Protein AF-A0A9W7WC72-F1 (afdb_monomer_lite)

Organism: Triplophysa rosa (NCBI:txid992332)

Sequence (153 aa):
QFVNRPAVCVTVMLLLAVADSKRACDYSMIISTYRALILVELQKLNLTGPFDISKETDHCPSEKVHRILRYIYGMTQIFSCLNEGHADSMTKVVCQMAELIRQNCRKPESLGKGHKKTSSKPVNRRKGRQRRKMKMMGMLINCWQKLLSVSAY

Radius of gyration: 19.57 Å; chains: 1; bounding box: 56×30×62 Å

Secondary structure (DSSP, 8-state):
----HHHHHHHHHHHHHHHHHH--B-HHHHHHHIIIIIHHHHHHTTTTS----TT---SS----HHHHHHHHHHHHHHHHHT-SS---HHHHHHHHHHHHHHHHBS-GGGG-TT-----------HHHHHHHHHHHHHHHHHHHHHHHHHT--

pLDDT: mean 75.87, std 16.71, range [39.84, 95.12]

Foldseek 3Di:
DDDPVVVVVVVVVVVCVVVVVVPQFDLVQLLVCCVVPLVVLCVVVVNPDDDPCPDDDLLQPDLDLVLLLLSLLQLLVVLVVLDPPDDDSLNVSSVVSNVSGVVGGPCSVVSHPPDDPPPDDPPPDPPVS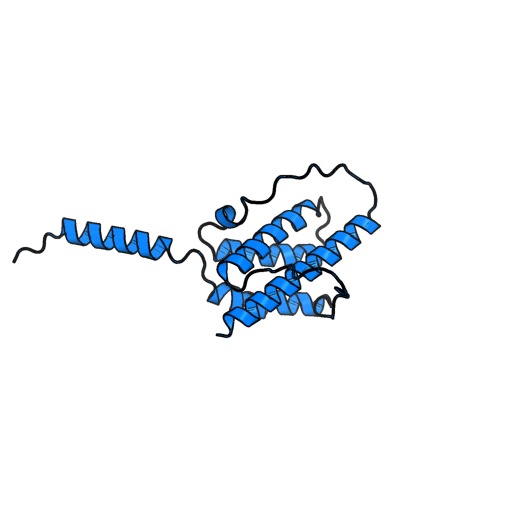VVVNSVSSNSSVSSSVSSNVSVVD

Structure (mmCIF, N/CA/C/O backbone):
data_AF-A0A9W7WC72-F1
#
_entry.id   AF-A0A9W7WC72-F1
#
loop_
_atom_site.group_PDB
_atom_site.id
_atom_site.type_symbol
_atom_site.label_atom_id
_atom_site.label_alt_id
_atom_site.label_comp_id
_atom_site.label_asym_id
_atom_site.label_entity_id
_atom_site.label_seq_id
_atom_site.pdbx_PDB_ins_code
_atom_site.Cartn_x
_atom_site.Cartn_y
_atom_site.Cartn_z
_atom_site.occupancy
_atom_site.B_iso_or_equiv
_atom_site.auth_seq_id
_atom_site.auth_comp_id
_atom_site.auth_asym_id
_atom_site.auth_atom_id
_atom_site.pdbx_PDB_model_num
ATOM 1 N N . GLN A 1 1 ? 38.332 -10.463 -35.931 1.00 44.97 1 GLN A N 1
ATOM 2 C CA . GLN A 1 1 ? 37.952 -9.378 -35.000 1.00 44.97 1 GLN A CA 1
ATOM 3 C C . GLN A 1 1 ? 37.906 -9.958 -33.593 1.00 44.97 1 GLN A C 1
ATOM 5 O O . GLN A 1 1 ? 37.057 -10.795 -33.318 1.00 44.97 1 GLN A O 1
ATOM 10 N N . PHE A 1 2 ? 38.867 -9.605 -32.736 1.00 50.19 2 PHE A N 1
ATOM 11 C CA . PHE A 1 2 ? 38.893 -10.071 -31.348 1.00 50.19 2 PHE A CA 1
ATOM 12 C C . PHE A 1 2 ? 37.902 -9.244 -30.532 1.00 50.19 2 PHE A C 1
ATOM 14 O O . PHE A 1 2 ? 38.143 -8.074 -30.245 1.00 50.19 2 PHE A O 1
ATOM 21 N N . VAL A 1 3 ? 36.765 -9.843 -30.181 1.00 55.66 3 VAL A N 1
ATOM 22 C CA . VAL A 1 3 ? 35.846 -9.241 -29.216 1.00 55.66 3 VAL A CA 1
ATOM 23 C C . VAL A 1 3 ? 36.559 -9.254 -27.869 1.00 55.66 3 VAL A C 1
ATOM 25 O O . VAL A 1 3 ? 36.861 -10.322 -27.332 1.00 55.66 3 VAL A O 1
ATOM 28 N N . ASN A 1 4 ? 36.876 -8.071 -27.346 1.00 68.81 4 ASN A N 1
ATOM 29 C CA . ASN A 1 4 ? 37.566 -7.915 -26.072 1.00 68.81 4 ASN A CA 1
ATOM 30 C C . ASN A 1 4 ? 36.615 -8.354 -24.940 1.00 68.81 4 ASN A C 1
ATOM 32 O O . ASN A 1 4 ? 35.856 -7.552 -24.397 1.00 68.81 4 ASN A O 1
ATOM 36 N N . ARG A 1 5 ? 36.600 -9.664 -24.643 1.00 66.38 5 ARG A N 1
ATOM 37 C CA . ARG A 1 5 ? 35.704 -10.324 -23.672 1.00 66.38 5 ARG A CA 1
ATOM 38 C C . ARG A 1 5 ? 35.602 -9.587 -22.324 1.00 66.38 5 ARG A C 1
ATOM 40 O O . ARG A 1 5 ? 34.479 -9.435 -21.851 1.00 66.38 5 ARG A O 1
ATOM 47 N N . PRO A 1 6 ? 36.698 -9.070 -21.727 1.00 74.62 6 PRO A N 1
ATOM 48 C CA . PRO A 1 6 ? 36.627 -8.279 -20.498 1.00 74.62 6 PRO A CA 1
ATOM 49 C C . PRO A 1 6 ? 35.795 -7.004 -20.653 1.00 74.62 6 PRO A C 1
ATOM 51 O O . PRO A 1 6 ? 34.967 -6.709 -19.796 1.00 74.62 6 PRO A O 1
ATOM 54 N N . ALA A 1 7 ? 35.965 -6.275 -21.761 1.00 78.06 7 ALA A N 1
ATOM 55 C CA . ALA A 1 7 ? 35.226 -5.043 -22.017 1.00 78.06 7 ALA A CA 1
ATOM 56 C C . ALA A 1 7 ? 33.724 -5.323 -22.163 1.00 78.06 7 ALA A C 1
ATOM 58 O O . ALA A 1 7 ? 32.917 -4.634 -21.549 1.00 78.06 7 ALA A O 1
ATOM 59 N N . VAL A 1 8 ? 33.352 -6.392 -22.878 1.00 80.56 8 VAL A N 1
ATOM 60 C CA . VAL A 1 8 ? 31.948 -6.809 -23.020 1.00 80.56 8 VAL A CA 1
ATOM 61 C C . VAL A 1 8 ? 31.340 -7.196 -21.670 1.00 80.56 8 VAL A C 1
ATOM 63 O O . VAL A 1 8 ? 30.246 -6.739 -21.353 1.00 80.56 8 VAL A O 1
ATOM 66 N N . CYS A 1 9 ? 32.048 -7.966 -20.838 1.00 82.69 9 CYS A N 1
ATOM 67 C CA . CYS A 1 9 ? 31.573 -8.321 -19.498 1.00 82.69 9 CYS A CA 1
ATOM 68 C C . CYS A 1 9 ? 31.369 -7.087 -18.612 1.00 82.69 9 CYS A C 1
ATOM 70 O O . CYS A 1 9 ? 30.340 -6.975 -17.952 1.00 82.69 9 CYS A O 1
ATOM 72 N N . VAL A 1 10 ? 32.311 -6.141 -18.622 1.00 83.94 10 VAL A N 1
ATOM 73 C CA . VAL A 1 10 ? 32.203 -4.893 -17.852 1.00 83.94 10 VAL A CA 1
ATOM 74 C C . VAL A 1 10 ? 31.018 -4.059 -18.334 1.00 83.94 10 VAL A C 1
ATOM 76 O O . VAL A 1 10 ? 30.240 -3.582 -17.511 1.00 83.94 10 VAL A O 1
ATOM 79 N N . THR A 1 11 ? 30.818 -3.928 -19.649 1.00 81.44 11 THR A N 1
ATOM 80 C CA . THR A 1 11 ? 29.666 -3.204 -20.205 1.00 81.44 11 THR A CA 1
ATOM 81 C C . THR A 1 11 ? 28.344 -3.888 -19.858 1.00 81.44 11 THR A C 1
ATOM 83 O O . THR A 1 11 ? 27.407 -3.208 -19.454 1.00 81.44 11 THR A O 1
ATOM 86 N N . VAL A 1 12 ? 28.264 -5.220 -19.937 1.00 82.25 12 VAL A N 1
ATOM 87 C CA . VAL A 1 12 ? 27.067 -5.982 -19.541 1.00 82.25 12 VAL A CA 1
ATOM 88 C C . VAL A 1 12 ? 26.786 -5.821 -18.048 1.00 82.25 12 VAL A C 1
ATOM 90 O O . VAL A 1 12 ? 25.651 -5.542 -17.679 1.00 82.25 12 VAL A O 1
ATOM 93 N N . MET A 1 13 ? 27.801 -5.910 -17.185 1.00 77.38 13 MET A N 1
ATOM 94 C CA . MET A 1 13 ? 27.642 -5.707 -15.740 1.00 77.38 13 MET A CA 1
ATOM 95 C C . MET A 1 13 ? 27.205 -4.276 -15.400 1.00 77.38 13 MET A C 1
ATOM 97 O O . MET A 1 13 ? 26.324 -4.091 -14.564 1.00 77.38 13 MET A O 1
ATOM 101 N N . LEU A 1 14 ? 27.749 -3.263 -16.081 1.00 76.38 14 LEU A N 1
ATOM 102 C CA . LEU A 1 14 ? 27.306 -1.870 -15.953 1.00 76.38 14 LEU A CA 1
ATOM 103 C C . LEU A 1 14 ? 25.862 -1.684 -16.428 1.00 76.38 14 LEU A C 1
ATOM 105 O O . LEU A 1 14 ? 25.079 -1.030 -15.747 1.00 76.38 14 LEU A O 1
ATOM 109 N N . LEU A 1 15 ? 25.479 -2.277 -17.560 1.00 71.31 15 LEU A N 1
ATOM 110 C CA . LEU A 1 15 ? 24.110 -2.208 -18.074 1.00 71.31 15 LEU A CA 1
ATOM 111 C C . LEU A 1 15 ? 23.122 -2.922 -17.155 1.00 71.31 15 LEU A C 1
ATOM 113 O O . LEU A 1 15 ? 22.041 -2.390 -16.917 1.00 71.31 15 LEU A O 1
ATOM 117 N N . LEU A 1 16 ? 23.498 -4.074 -16.594 1.00 67.38 16 LEU A N 1
ATOM 118 C CA . LEU A 1 16 ? 22.709 -4.775 -15.587 1.00 67.38 16 LEU A CA 1
ATOM 119 C C . LEU A 1 16 ? 22.584 -3.928 -14.321 1.00 67.38 16 LEU A C 1
ATOM 121 O O . LEU A 1 16 ? 21.469 -3.702 -13.879 1.00 67.38 16 LEU A O 1
ATOM 125 N N . ALA A 1 17 ? 23.669 -3.352 -13.799 1.00 64.19 17 ALA A N 1
ATOM 126 C CA . ALA A 1 17 ? 23.617 -2.457 -12.641 1.00 64.19 17 ALA A CA 1
ATOM 127 C C . ALA A 1 17 ? 22.757 -1.200 -12.899 1.00 64.19 17 ALA A C 1
ATOM 129 O O . ALA A 1 17 ? 22.009 -0.757 -12.027 1.00 64.19 17 ALA A O 1
ATOM 130 N N . VAL A 1 18 ? 22.802 -0.638 -14.111 1.00 59.69 18 VAL A N 1
ATOM 131 C CA . VAL A 1 18 ? 21.978 0.513 -14.510 1.00 59.69 18 VAL A CA 1
ATOM 132 C C . VAL A 1 18 ? 20.511 0.110 -14.711 1.00 59.69 18 VAL A C 1
ATOM 134 O O . VAL A 1 18 ? 19.620 0.831 -14.274 1.00 59.69 18 VAL A O 1
ATOM 137 N N . ALA A 1 19 ? 20.217 -1.043 -15.307 1.00 53.38 19 ALA A N 1
ATOM 138 C CA . ALA A 1 19 ? 18.849 -1.547 -15.460 1.00 53.38 19 ALA A CA 1
ATOM 139 C C . ALA A 1 19 ? 18.222 -1.925 -14.105 1.00 53.38 19 ALA A C 1
ATOM 141 O O . ALA A 1 19 ? 17.070 -1.591 -13.823 1.00 53.38 19 ALA A O 1
ATOM 142 N N . ASP A 1 20 ? 19.018 -2.535 -13.236 1.00 54.31 20 ASP A N 1
ATOM 143 C CA . ASP A 1 20 ? 18.663 -2.971 -11.888 1.00 54.31 20 ASP A CA 1
ATOM 144 C C . ASP A 1 20 ? 18.620 -1.794 -10.884 1.00 54.31 20 ASP A C 1
ATOM 146 O O . ASP A 1 20 ? 18.002 -1.873 -9.821 1.00 54.31 20 ASP A O 1
ATOM 150 N N . SER A 1 21 ? 19.207 -0.642 -11.238 1.00 53.16 21 SER A N 1
ATOM 151 C CA . SER A 1 21 ? 18.986 0.634 -10.536 1.00 53.16 21 SER A CA 1
ATOM 152 C C . SER A 1 21 ? 17.732 1.383 -11.009 1.00 53.16 21 SER A C 1
ATOM 154 O O . SER A 1 21 ? 17.216 2.222 -10.269 1.00 53.16 21 SER A O 1
ATOM 156 N N . LYS A 1 22 ? 17.204 1.075 -12.206 1.00 53.72 22 LYS A N 1
ATOM 157 C CA . LYS A 1 22 ? 15.998 1.720 -12.763 1.00 53.72 22 LYS A CA 1
ATOM 158 C C . LYS A 1 22 ? 14.692 1.128 -12.226 1.00 53.72 22 LYS A C 1
ATOM 160 O O . LYS A 1 22 ? 13.733 1.877 -12.035 1.00 53.72 22 LYS A O 1
ATOM 165 N N . ARG A 1 23 ? 14.621 -0.181 -11.952 1.00 57.84 23 ARG A N 1
ATOM 166 C CA . ARG A 1 23 ? 13.426 -0.804 -11.346 1.00 57.84 23 ARG A CA 1
ATOM 167 C C . ARG A 1 23 ? 13.528 -0.802 -9.821 1.00 57.84 23 ARG A C 1
ATOM 169 O O . ARG A 1 23 ? 13.974 -1.758 -9.205 1.00 57.84 23 ARG A O 1
ATOM 176 N N . ALA A 1 24 ? 13.103 0.302 -9.210 1.00 76.25 24 ALA A N 1
ATOM 177 C CA . ALA A 1 24 ? 13.124 0.459 -7.753 1.00 76.25 24 ALA A CA 1
ATOM 178 C C . ALA A 1 24 ? 12.134 -0.470 -7.014 1.00 76.25 24 ALA A C 1
ATOM 180 O O . ALA A 1 24 ? 12.409 -0.838 -5.870 1.00 76.25 24 ALA A O 1
ATOM 181 N N . CYS A 1 25 ? 11.014 -0.832 -7.654 1.00 85.62 25 CYS A N 1
ATOM 182 C CA . CYS A 1 25 ? 9.959 -1.683 -7.101 1.00 85.62 25 CYS A CA 1
ATOM 183 C C . CYS A 1 25 ? 9.266 -2.528 -8.185 1.00 85.62 25 CYS A C 1
ATOM 185 O O . CYS A 1 25 ? 9.122 -2.061 -9.319 1.00 85.62 25 CYS A O 1
ATOM 187 N N . ASP A 1 26 ? 8.768 -3.710 -7.816 1.00 90.38 26 ASP A N 1
ATOM 188 C CA . ASP A 1 26 ? 7.811 -4.492 -8.605 1.00 90.38 26 ASP A CA 1
ATOM 189 C C . ASP A 1 26 ? 6.380 -3.995 -8.345 1.00 90.38 26 ASP A C 1
ATOM 191 O O . ASP A 1 26 ? 5.679 -4.438 -7.434 1.00 90.38 26 ASP A O 1
ATOM 195 N N . TYR A 1 27 ? 5.946 -3.014 -9.137 1.00 88.62 27 TYR A N 1
ATOM 196 C CA . TYR A 1 27 ? 4.620 -2.411 -8.982 1.00 88.62 27 TYR A CA 1
ATOM 197 C C . TYR A 1 27 ? 3.484 -3.380 -9.313 1.00 88.62 27 TYR A C 1
ATOM 199 O O . TYR A 1 27 ? 2.435 -3.306 -8.678 1.00 88.62 27 TYR A O 1
ATOM 207 N N . SER A 1 28 ? 3.689 -4.286 -10.274 1.00 91.06 28 SER A N 1
ATOM 208 C CA . SER A 1 28 ? 2.665 -5.247 -10.688 1.00 91.06 28 SER A CA 1
ATOM 209 C C . SER A 1 28 ? 2.334 -6.191 -9.539 1.00 91.06 28 SER A C 1
ATOM 211 O O . SER A 1 28 ? 1.164 -6.350 -9.192 1.00 91.06 28 SER A O 1
ATOM 213 N N . MET A 1 29 ? 3.367 -6.743 -8.894 1.00 93.38 29 MET A N 1
ATOM 214 C CA . MET A 1 29 ? 3.209 -7.622 -7.736 1.00 93.38 29 MET A CA 1
ATOM 215 C C . MET A 1 29 ? 2.572 -6.897 -6.545 1.00 93.38 29 MET A C 1
ATOM 217 O O . MET A 1 29 ? 1.707 -7.446 -5.861 1.00 93.38 29 MET A O 1
ATOM 221 N N . ILE A 1 30 ? 2.941 -5.634 -6.317 1.00 93.75 30 ILE A N 1
ATOM 222 C CA . ILE A 1 30 ? 2.321 -4.804 -5.277 1.00 93.75 30 ILE A CA 1
ATOM 223 C C . ILE A 1 30 ? 0.826 -4.606 -5.548 1.00 93.75 30 ILE A C 1
ATOM 225 O O . ILE A 1 30 ? 0.003 -4.805 -4.656 1.00 93.75 30 ILE A O 1
ATOM 229 N N . ILE A 1 31 ? 0.451 -4.219 -6.767 1.00 93.38 31 ILE A N 1
ATOM 230 C CA . ILE A 1 31 ? -0.945 -3.935 -7.119 1.00 93.38 31 ILE A CA 1
ATOM 231 C C . ILE A 1 31 ? -1.796 -5.206 -7.055 1.00 93.38 31 ILE A C 1
ATOM 233 O O . ILE A 1 31 ? -2.887 -5.181 -6.480 1.00 93.38 31 ILE A O 1
ATOM 237 N N . SER A 1 32 ? -1.306 -6.317 -7.612 1.00 93.88 32 SER A N 1
ATOM 238 C CA . SER A 1 32 ? -2.031 -7.590 -7.610 1.00 93.88 32 SER A CA 1
ATOM 239 C C . SER A 1 32 ? -2.238 -8.113 -6.187 1.00 93.88 32 SER A C 1
ATOM 241 O O . SER A 1 32 ? -3.363 -8.450 -5.815 1.00 93.88 32 SER A O 1
ATOM 243 N N . THR A 1 33 ? -1.195 -8.082 -5.354 1.00 95.00 33 THR A N 1
ATOM 244 C CA . THR A 1 33 ? -1.270 -8.537 -3.959 1.00 95.00 33 THR A CA 1
ATOM 245 C C . THR A 1 33 ? -2.166 -7.633 -3.115 1.00 95.00 33 THR A C 1
ATOM 247 O O . THR A 1 33 ? -2.954 -8.124 -2.305 1.00 95.00 33 THR A O 1
ATOM 250 N N . TYR A 1 34 ? -2.110 -6.313 -3.328 1.00 94.44 34 TYR A N 1
ATOM 251 C CA . TYR A 1 34 ? -3.012 -5.379 -2.656 1.00 94.44 34 TYR A CA 1
ATOM 252 C C . TYR A 1 34 ? -4.480 -5.702 -2.962 1.00 94.44 34 TYR A C 1
ATOM 254 O O . TYR A 1 34 ? -5.284 -5.806 -2.035 1.00 94.44 34 TYR A O 1
ATOM 262 N N . ARG A 1 35 ? -4.827 -5.907 -4.241 1.00 92.88 35 ARG A N 1
ATOM 263 C CA . ARG A 1 35 ? -6.195 -6.256 -4.660 1.00 92.88 35 ARG A CA 1
ATOM 264 C C . ARG A 1 35 ? -6.653 -7.592 -4.074 1.00 92.88 35 ARG A C 1
ATOM 266 O O . ARG A 1 35 ? -7.781 -7.682 -3.604 1.00 92.88 35 ARG A O 1
ATOM 273 N N . ALA A 1 36 ? -5.789 -8.605 -4.098 1.00 92.50 36 ALA A N 1
ATOM 274 C CA . ALA A 1 36 ? -6.142 -9.960 -3.683 1.00 92.50 36 ALA A CA 1
ATOM 275 C C . ALA A 1 36 ? -6.285 -10.121 -2.160 1.00 92.50 36 ALA A C 1
ATOM 277 O O . ALA A 1 36 ? -7.130 -10.890 -1.709 1.00 92.50 36 ALA A O 1
ATOM 278 N N . LEU A 1 37 ? -5.467 -9.418 -1.367 1.00 91.88 37 LEU A N 1
ATOM 279 C CA . LEU A 1 37 ? -5.381 -9.644 0.081 1.00 91.88 37 LEU A CA 1
ATOM 280 C C . LEU A 1 37 ? -5.818 -8.425 0.894 1.00 91.88 37 LEU A C 1
ATOM 282 O O . LEU A 1 37 ? -6.767 -8.495 1.672 1.00 91.88 37 LEU A O 1
ATOM 286 N N . ILE A 1 38 ? -5.142 -7.293 0.708 1.00 91.19 38 ILE A N 1
ATOM 287 C CA . ILE A 1 38 ? -5.303 -6.124 1.583 1.00 91.19 38 ILE A CA 1
ATOM 288 C C . ILE A 1 38 ? -6.668 -5.467 1.372 1.00 91.19 38 ILE A C 1
ATOM 290 O O . ILE A 1 38 ? -7.329 -5.102 2.341 1.00 91.19 38 ILE A O 1
ATOM 294 N N . LEU A 1 39 ? -7.126 -5.346 0.124 1.00 89.69 39 LEU A N 1
ATOM 295 C CA . LEU A 1 39 ? -8.436 -4.771 -0.178 1.00 89.69 39 LEU A CA 1
ATOM 296 C C . LEU A 1 39 ? -9.575 -5.599 0.434 1.00 89.69 39 LEU A C 1
ATOM 298 O O . LEU A 1 39 ? -10.519 -5.034 0.982 1.00 89.69 39 LEU A O 1
ATOM 302 N N . VAL A 1 40 ? -9.451 -6.927 0.415 1.00 90.25 40 VAL A N 1
ATOM 303 C CA . VAL A 1 40 ? -10.415 -7.838 1.047 1.00 90.25 40 VAL A CA 1
ATOM 304 C C . VAL A 1 40 ? -10.417 -7.662 2.569 1.00 90.25 40 VAL A C 1
ATOM 306 O O . VAL A 1 40 ? -11.480 -7.639 3.189 1.00 90.25 40 VAL A O 1
ATOM 309 N N . GLU A 1 41 ? -9.250 -7.496 3.197 1.00 91.12 41 GLU A N 1
ATOM 310 C CA . GLU A 1 41 ? -9.174 -7.201 4.634 1.00 91.12 41 GLU A CA 1
ATOM 311 C C . GLU A 1 41 ? -9.793 -5.842 4.989 1.00 91.12 41 GLU A C 1
ATOM 313 O O . GLU A 1 41 ? -10.522 -5.737 5.975 1.00 91.12 41 GLU A O 1
ATOM 318 N N . LEU A 1 42 ? -9.582 -4.815 4.161 1.00 89.69 42 LEU A N 1
ATOM 319 C CA . LEU A 1 42 ? -10.220 -3.507 4.332 1.00 89.69 42 LEU A CA 1
ATOM 320 C C . LEU A 1 42 ? -11.749 -3.601 4.271 1.00 89.69 42 LEU A C 1
ATOM 322 O O . LEU A 1 42 ? -12.431 -2.991 5.097 1.00 89.69 42 LEU A O 1
ATOM 326 N N . GLN A 1 43 ? -12.283 -4.385 3.330 1.00 88.25 43 GLN A N 1
ATOM 327 C CA . GLN A 1 43 ? -13.722 -4.625 3.202 1.00 88.25 43 GLN A CA 1
ATOM 328 C C . GLN A 1 43 ? -14.284 -5.334 4.436 1.00 88.25 43 GLN A C 1
ATOM 330 O O . GLN A 1 43 ? -15.292 -4.896 4.981 1.00 88.25 43 GLN A O 1
ATOM 335 N N . LYS A 1 44 ? -13.599 -6.371 4.940 1.00 89.25 44 LYS A N 1
ATOM 336 C CA . LYS A 1 44 ? -13.997 -7.089 6.167 1.00 89.25 44 LYS A CA 1
ATOM 337 C C . LYS A 1 44 ? -14.073 -6.181 7.394 1.00 89.25 44 LYS A C 1
ATOM 339 O O . LYS A 1 44 ? -14.867 -6.431 8.294 1.00 89.25 44 LYS A O 1
ATOM 344 N N . LEU A 1 45 ? -13.250 -5.135 7.440 1.00 86.50 45 LEU A N 1
ATOM 345 C CA . LEU A 1 45 ? -13.251 -4.148 8.520 1.00 86.50 45 LEU A CA 1
ATOM 346 C C . LEU A 1 45 ? -14.244 -2.996 8.293 1.00 86.50 45 LEU A C 1
ATOM 348 O O . LEU A 1 45 ? -14.260 -2.058 9.087 1.00 86.50 45 LEU A O 1
ATOM 352 N N . ASN A 1 46 ? -15.057 -3.046 7.230 1.00 85.06 46 ASN A N 1
ATOM 353 C CA . ASN A 1 46 ? -15.938 -1.960 6.787 1.00 85.06 46 ASN A CA 1
ATOM 354 C C . ASN A 1 46 ? -15.192 -0.630 6.574 1.00 85.06 46 ASN A C 1
ATOM 356 O O . ASN A 1 46 ? -15.756 0.452 6.720 1.00 85.06 46 ASN A O 1
ATOM 360 N N . LEU A 1 47 ? -13.907 -0.709 6.216 1.00 78.81 47 LEU A N 1
ATOM 361 C CA . LEU A 1 47 ? -13.051 0.452 5.978 1.00 78.81 47 LEU A CA 1
ATOM 362 C C . LEU A 1 47 ? -13.083 0.905 4.517 1.00 78.81 47 LEU A C 1
ATOM 364 O O . LEU A 1 47 ? -12.443 1.885 4.184 1.00 78.81 47 LEU A O 1
ATOM 368 N N . THR A 1 48 ? -13.815 0.235 3.630 1.00 67.88 48 THR A N 1
ATOM 369 C CA . THR A 1 48 ? -13.978 0.661 2.228 1.00 67.88 48 THR A CA 1
ATOM 370 C C . THR A 1 48 ? -15.201 1.547 1.988 1.00 67.88 48 THR A C 1
ATOM 372 O O . THR A 1 48 ? -15.476 1.892 0.842 1.00 67.88 48 THR A O 1
ATOM 375 N N . GLY A 1 49 ? -15.952 1.895 3.039 1.00 61.66 49 GLY A N 1
ATOM 376 C CA . GLY A 1 49 ? -17.066 2.840 2.944 1.00 61.66 49 GLY A CA 1
ATOM 377 C C . GLY A 1 49 ? -16.594 4.273 2.660 1.00 61.66 49 GLY A C 1
ATOM 378 O O . GLY A 1 49 ? -15.406 4.571 2.816 1.00 61.66 49 GLY A O 1
ATOM 379 N N . PRO A 1 50 ? -17.502 5.180 2.258 1.00 54.47 50 PRO A N 1
ATOM 380 C CA . PRO A 1 50 ? -17.168 6.586 2.086 1.00 54.47 50 PRO A CA 1
ATOM 381 C C . PRO A 1 50 ? -16.710 7.148 3.433 1.00 54.47 50 PRO A C 1
ATOM 383 O O . PRO A 1 50 ? -17.505 7.346 4.352 1.00 54.47 50 PRO A O 1
ATOM 386 N N . PHE A 1 51 ? -15.408 7.387 3.570 1.00 55.94 51 PHE A N 1
ATOM 387 C CA . PHE A 1 51 ? -14.932 8.237 4.644 1.00 55.94 51 PHE A CA 1
ATOM 388 C C . PHE A 1 51 ? -15.450 9.637 4.352 1.00 55.94 51 PHE A C 1
ATOM 390 O O . PHE A 1 51 ? -15.290 10.143 3.240 1.00 55.94 51 PHE A O 1
ATOM 397 N N . ASP A 1 52 ? -16.061 10.258 5.353 1.00 46.91 52 ASP A N 1
ATOM 398 C CA . ASP A 1 52 ? -16.507 11.643 5.288 1.00 46.91 52 ASP A CA 1
ATOM 399 C C . ASP A 1 52 ? -15.262 12.558 5.290 1.00 46.91 52 ASP A C 1
ATOM 401 O O . ASP A 1 52 ? -14.861 13.132 6.301 1.00 46.91 52 ASP A O 1
ATOM 405 N N . ILE A 1 53 ? -14.561 12.594 4.150 1.00 52.72 53 ILE A N 1
ATOM 406 C CA . ILE A 1 53 ? -13.379 13.428 3.854 1.00 52.72 53 ILE A CA 1
ATOM 407 C C . ILE A 1 53 ? -13.859 14.737 3.200 1.00 52.72 53 ILE A C 1
ATOM 409 O O . ILE A 1 53 ? -13.135 15.432 2.489 1.00 52.72 53 ILE A O 1
ATOM 413 N N . SER A 1 54 ? -15.124 15.089 3.445 1.00 41.44 54 SER A N 1
ATOM 414 C CA . SER A 1 54 ? -15.731 16.346 3.044 1.00 41.44 54 SER A CA 1
ATOM 415 C C . SER A 1 54 ? -14.893 17.497 3.607 1.00 41.44 54 SER A C 1
ATOM 417 O O . SER A 1 54 ? -14.914 17.772 4.807 1.00 41.44 54 SER A O 1
ATOM 419 N N . LYS A 1 55 ? -14.152 18.161 2.708 1.00 48.53 55 LYS A N 1
ATOM 420 C CA . LYS A 1 55 ? -13.319 19.368 2.898 1.00 48.53 55 LYS A CA 1
ATOM 421 C C . LYS A 1 55 ? -11.841 19.196 3.258 1.00 48.53 55 LYS A C 1
ATOM 423 O O . LYS A 1 55 ? -11.248 20.157 3.745 1.00 48.53 55 LYS A O 1
ATOM 428 N N . GLU A 1 56 ? -11.203 18.061 2.984 1.00 48.00 56 GLU A N 1
ATOM 429 C CA . GLU A 1 56 ? -9.749 17.971 3.173 1.00 48.00 56 GLU A CA 1
ATOM 430 C C . GLU A 1 56 ? -9.012 17.637 1.872 1.00 48.00 56 GLU A C 1
ATOM 432 O O . GLU A 1 56 ? -9.197 16.564 1.312 1.00 48.00 56 GLU A O 1
ATOM 437 N N . THR A 1 57 ? -8.220 18.620 1.419 1.00 54.03 57 THR A N 1
ATOM 438 C CA . THR A 1 57 ? -7.209 18.683 0.344 1.00 54.03 57 THR A CA 1
ATOM 439 C C . THR A 1 57 ? -6.812 17.340 -0.276 1.00 54.03 57 THR A C 1
ATOM 441 O O . THR A 1 57 ? -6.654 16.368 0.438 1.00 54.03 57 THR A O 1
ATOM 444 N N . ASP A 1 58 ? -6.566 17.249 -1.583 1.00 59.81 58 ASP A N 1
ATOM 445 C CA . ASP A 1 58 ? -6.128 15.995 -2.221 1.00 59.81 58 ASP A CA 1
ATOM 446 C C . ASP A 1 58 ? -4.804 15.469 -1.601 1.00 59.81 58 ASP A C 1
ATOM 448 O O . ASP A 1 58 ? -3.710 15.956 -1.893 1.00 59.81 58 ASP A O 1
ATOM 452 N N . HIS A 1 59 ? -4.900 14.515 -0.664 1.00 66.88 59 HIS A N 1
ATOM 453 C CA . HIS A 1 59 ? -3.773 14.074 0.175 1.00 66.88 59 HIS A CA 1
ATOM 454 C C . HIS A 1 59 ? -2.805 13.151 -0.575 1.00 66.88 59 HIS A C 1
ATOM 456 O O . HIS A 1 59 ? -1.728 12.851 -0.066 1.00 66.88 59 HIS A O 1
ATOM 462 N N . CYS A 1 60 ? -3.146 12.727 -1.797 1.00 76.69 60 CYS A N 1
ATOM 463 C CA . CYS A 1 60 ? -2.272 11.951 -2.670 1.00 76.69 60 CYS A CA 1
ATOM 464 C C . CYS A 1 60 ? -1.906 12.765 -3.927 1.00 76.69 60 CYS A C 1
ATOM 466 O O . CYS A 1 60 ? -2.392 12.481 -5.021 1.00 76.69 60 CYS A O 1
ATOM 468 N N . PRO A 1 61 ? -1.051 13.796 -3.824 1.00 67.56 61 PRO A N 1
ATOM 469 C CA . PRO A 1 61 ? -0.955 14.852 -4.838 1.00 67.56 61 PRO A CA 1
ATOM 470 C C . PRO A 1 61 ? -0.224 14.443 -6.129 1.00 67.56 61 PRO A C 1
ATOM 472 O O . PRO A 1 61 ? 0.133 15.300 -6.932 1.00 67.56 61 PRO A O 1
ATOM 475 N N . SER A 1 62 ? 0.082 13.159 -6.339 1.00 75.69 62 SER A N 1
ATOM 476 C CA . SER A 1 62 ? 0.863 12.724 -7.496 1.00 75.69 62 SER A CA 1
ATOM 477 C C . SER A 1 62 ? 0.111 11.742 -8.376 1.00 75.69 62 SER A C 1
ATOM 479 O O . SER A 1 62 ? -0.461 10.789 -7.874 1.00 75.69 62 SER A O 1
ATOM 481 N N . GLU A 1 63 ? 0.244 11.921 -9.689 1.00 80.38 63 GLU A N 1
ATOM 482 C CA . GLU A 1 63 ? -0.193 10.951 -10.706 1.00 80.38 63 GLU A CA 1
ATOM 483 C C . GLU A 1 63 ? 0.861 9.867 -10.995 1.00 80.38 63 GLU A C 1
ATOM 485 O O . GLU A 1 63 ? 0.639 8.941 -11.767 1.00 80.38 63 GLU A O 1
ATOM 490 N N . LYS A 1 64 ? 2.057 9.965 -10.398 1.00 84.88 64 LYS A N 1
ATOM 491 C CA . LYS A 1 64 ? 3.151 9.022 -10.659 1.00 84.88 64 LYS A CA 1
ATOM 492 C C . LYS A 1 64 ? 3.115 7.885 -9.642 1.00 84.88 64 LYS A C 1
ATOM 494 O O . LYS A 1 64 ? 3.389 8.124 -8.466 1.00 84.88 64 LYS A O 1
ATOM 499 N N . VAL A 1 65 ? 2.921 6.652 -10.117 1.00 87.94 65 VAL A N 1
ATOM 500 C CA . VAL A 1 65 ? 2.909 5.396 -9.329 1.00 87.94 65 VAL A CA 1
ATOM 501 C C . VAL A 1 65 ? 3.986 5.377 -8.236 1.00 87.94 65 VAL A C 1
ATOM 503 O O . VAL A 1 65 ? 3.685 5.210 -7.057 1.00 87.94 65 VAL A O 1
ATOM 506 N N . HIS A 1 66 ? 5.248 5.639 -8.590 1.00 85.00 66 HIS A N 1
ATOM 507 C CA . HIS A 1 66 ? 6.358 5.606 -7.632 1.00 85.00 66 HIS A CA 1
ATOM 508 C C . HIS A 1 66 ? 6.270 6.678 -6.528 1.00 85.00 66 HIS A C 1
ATOM 510 O O . HIS A 1 66 ? 6.745 6.453 -5.416 1.00 85.00 66 HIS A O 1
ATOM 516 N N . ARG A 1 67 ? 5.694 7.856 -6.812 1.00 84.81 67 ARG A N 1
ATOM 517 C CA . ARG A 1 67 ? 5.507 8.931 -5.820 1.00 84.81 67 ARG A CA 1
ATOM 518 C C . ARG A 1 67 ? 4.329 8.630 -4.901 1.00 84.81 67 ARG A C 1
ATOM 520 O O . ARG A 1 67 ? 4.432 8.890 -3.707 1.00 84.81 67 ARG A O 1
ATOM 527 N N . ILE A 1 68 ? 3.258 8.050 -5.440 1.00 88.75 68 ILE A N 1
ATOM 528 C CA . ILE A 1 68 ? 2.119 7.580 -4.646 1.00 88.75 68 ILE A CA 1
ATOM 529 C C . ILE A 1 68 ? 2.579 6.485 -3.682 1.00 88.75 68 ILE A C 1
ATOM 531 O O . ILE A 1 68 ? 2.384 6.602 -2.476 1.00 88.75 68 ILE A O 1
ATOM 535 N N . LEU A 1 69 ? 3.280 5.467 -4.191 1.00 89.69 69 LEU A N 1
ATOM 536 C CA . LEU A 1 69 ? 3.783 4.359 -3.379 1.00 89.69 69 LEU A CA 1
ATOM 537 C C . LEU A 1 69 ? 4.743 4.838 -2.281 1.00 89.69 69 LEU A C 1
ATOM 539 O O . LEU A 1 69 ? 4.680 4.382 -1.140 1.00 89.69 69 LEU A O 1
ATOM 543 N N . ARG A 1 70 ? 5.595 5.818 -2.611 1.00 86.00 70 ARG A N 1
ATOM 544 C CA . ARG A 1 70 ? 6.460 6.504 -1.646 1.00 86.00 70 ARG A CA 1
ATOM 545 C C . ARG A 1 70 ? 5.663 7.128 -0.506 1.00 86.00 70 ARG A C 1
ATOM 547 O O . ARG A 1 70 ? 6.018 6.958 0.657 1.00 86.00 70 ARG A O 1
ATOM 554 N N . TYR A 1 71 ? 4.616 7.867 -0.854 1.00 87.62 71 TYR A N 1
ATOM 555 C CA . TYR A 1 71 ? 3.771 8.559 0.108 1.00 87.62 71 TYR A CA 1
ATOM 556 C C . TYR A 1 71 ? 3.014 7.573 1.007 1.00 87.62 71 TYR A C 1
ATOM 558 O O . TYR A 1 71 ? 3.028 7.733 2.226 1.00 87.62 71 TYR A O 1
ATOM 566 N N . ILE A 1 72 ? 2.455 6.505 0.425 1.00 91.75 72 ILE A N 1
ATOM 567 C CA . ILE A 1 72 ? 1.820 5.407 1.166 1.00 91.75 72 ILE A CA 1
ATOM 568 C C . ILE A 1 72 ? 2.800 4.829 2.188 1.00 91.75 72 ILE A C 1
ATOM 570 O O . ILE A 1 72 ? 2.483 4.794 3.374 1.00 91.75 72 ILE A O 1
ATOM 574 N N . TYR A 1 73 ? 4.009 4.451 1.763 1.00 90.31 73 TYR A N 1
ATOM 575 C CA . TYR A 1 73 ? 5.015 3.894 2.6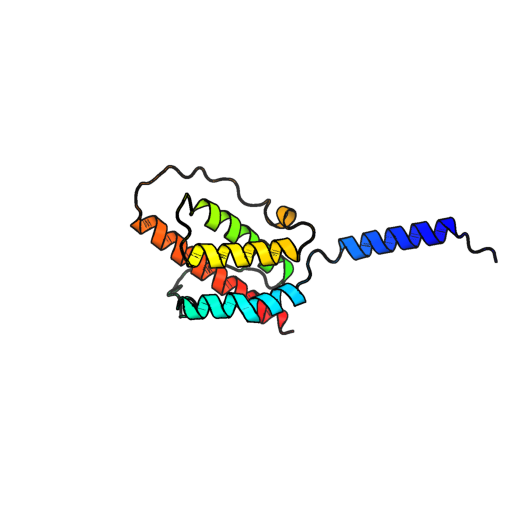70 1.00 90.31 73 TYR A CA 1
ATOM 576 C C . TYR A 1 73 ? 5.410 4.872 3.785 1.00 90.31 73 TYR A C 1
ATOM 578 O O . TYR A 1 73 ? 5.555 4.478 4.937 1.00 90.31 73 TYR A O 1
ATOM 586 N N . GLY A 1 74 ? 5.546 6.166 3.484 1.00 87.38 74 GLY A N 1
ATOM 587 C CA . GLY A 1 74 ? 5.787 7.187 4.508 1.00 87.38 74 GLY A CA 1
ATOM 588 C C . GLY A 1 74 ? 4.656 7.262 5.541 1.00 87.38 74 GLY A C 1
ATOM 589 O O . GLY A 1 74 ? 4.917 7.305 6.745 1.00 87.38 74 GLY A O 1
ATOM 590 N N . MET A 1 75 ? 3.401 7.212 5.089 1.00 88.50 75 MET A N 1
ATOM 591 C CA . MET A 1 75 ? 2.237 7.214 5.976 1.00 88.50 75 MET A CA 1
ATOM 592 C C . MET A 1 75 ? 2.148 5.960 6.847 1.00 88.50 75 MET A C 1
ATOM 594 O O . MET A 1 75 ? 1.797 6.085 8.019 1.00 88.50 75 MET A O 1
ATOM 598 N N . THR A 1 76 ? 2.499 4.772 6.337 1.00 90.38 76 THR A N 1
ATOM 599 C CA . THR A 1 76 ? 2.491 3.549 7.160 1.00 90.38 76 THR A CA 1
ATOM 600 C C . THR A 1 76 ? 3.483 3.651 8.323 1.00 90.38 76 THR A C 1
ATOM 602 O O . THR A 1 76 ? 3.182 3.190 9.424 1.00 90.38 76 THR A O 1
ATOM 605 N N . GLN A 1 77 ? 4.632 4.314 8.125 1.00 87.56 77 GLN A N 1
ATOM 606 C CA . GLN A 1 77 ? 5.591 4.566 9.209 1.00 87.56 77 GLN A CA 1
ATOM 607 C C . GLN A 1 77 ? 5.017 5.513 10.271 1.00 87.56 77 GLN A C 1
ATOM 609 O O . GLN A 1 77 ? 5.099 5.224 11.465 1.00 87.56 77 GLN A O 1
ATOM 614 N N . ILE A 1 78 ? 4.377 6.614 9.856 1.00 85.56 78 ILE A N 1
ATOM 615 C CA . ILE A 1 78 ? 3.739 7.552 10.796 1.00 85.56 78 ILE A CA 1
ATOM 616 C C . ILE A 1 78 ? 2.611 6.860 11.569 1.00 85.56 78 ILE A C 1
ATOM 618 O O . ILE A 1 78 ? 2.489 7.038 12.782 1.00 85.56 78 ILE A O 1
ATOM 622 N N . PHE A 1 79 ? 1.805 6.045 10.888 1.00 87.75 79 PHE A N 1
ATOM 623 C CA . PHE A 1 79 ? 0.728 5.285 11.513 1.00 87.75 79 PHE A CA 1
ATOM 624 C C . PHE A 1 79 ? 1.262 4.328 12.587 1.00 87.75 79 PHE A C 1
ATOM 626 O O . PHE A 1 79 ? 0.678 4.235 13.666 1.00 87.75 79 PHE A O 1
ATOM 633 N N . SER A 1 80 ? 2.394 3.666 12.326 1.00 82.31 80 SER A N 1
ATOM 634 C CA . SER A 1 80 ? 3.068 2.804 13.304 1.00 82.31 80 SER A CA 1
ATOM 635 C C . SER A 1 80 ? 3.512 3.584 14.549 1.00 82.31 80 SER A C 1
ATOM 637 O O . SER A 1 80 ? 3.261 3.147 15.671 1.00 82.31 80 SER A O 1
ATOM 639 N N . CYS A 1 81 ? 4.050 4.801 14.387 1.00 77.75 81 CYS A N 1
ATOM 640 C CA . CYS A 1 81 ? 4.377 5.680 15.520 1.00 77.75 81 CYS A CA 1
ATOM 641 C C . CYS A 1 81 ? 3.141 6.087 16.337 1.00 77.75 81 CYS A C 1
ATOM 643 O O . CYS A 1 81 ? 3.222 6.240 17.552 1.00 77.75 81 CYS A O 1
ATOM 645 N N . LEU A 1 82 ? 1.972 6.225 15.702 1.00 76.75 82 LEU A N 1
ATOM 646 C CA . LEU A 1 82 ? 0.710 6.452 16.414 1.00 76.75 82 LEU A CA 1
ATOM 647 C C . LEU A 1 82 ? 0.240 5.215 17.190 1.00 76.75 82 LEU A C 1
ATOM 649 O O . LEU A 1 82 ? -0.767 5.300 17.899 1.00 76.75 82 LEU A O 1
ATOM 653 N N . ASN A 1 83 ? 0.927 4.078 17.077 1.00 71.56 83 ASN A N 1
ATOM 654 C CA . ASN A 1 83 ? 0.508 2.785 17.587 1.00 71.56 83 ASN A CA 1
ATOM 655 C C . ASN A 1 83 ? 1.476 2.177 18.622 1.00 71.56 83 ASN A C 1
ATOM 657 O O . ASN A 1 83 ? 1.881 1.027 18.528 1.00 71.56 83 ASN A O 1
ATOM 661 N N . GLU A 1 84 ? 1.795 2.946 19.665 1.00 64.56 84 GLU A N 1
ATOM 662 C CA . GLU A 1 84 ? 2.473 2.502 20.894 1.00 64.56 84 GLU A CA 1
ATOM 663 C C . GLU A 1 84 ? 1.664 1.426 21.667 1.00 64.56 84 GLU A C 1
ATOM 665 O O . GLU A 1 84 ? 0.949 1.748 22.615 1.00 64.56 84 GLU A O 1
ATOM 670 N N . GLY A 1 85 ? 1.721 0.156 21.245 1.00 58.91 85 GLY A N 1
ATOM 671 C CA . GLY A 1 85 ? 1.425 -1.004 22.109 1.00 58.91 85 GLY A CA 1
ATOM 672 C C . GLY A 1 85 ? 0.063 -1.706 21.978 1.00 58.91 85 GLY A C 1
ATOM 673 O O . GLY A 1 85 ? -0.191 -2.656 22.715 1.00 58.91 85 GLY A O 1
ATOM 674 N N . HIS A 1 86 ? -0.816 -1.309 21.051 1.00 63.31 86 HIS A N 1
ATOM 675 C CA . HIS A 1 86 ? -2.073 -2.033 20.789 1.00 63.31 86 HIS A CA 1
ATOM 676 C C . HIS A 1 86 ? -2.217 -2.389 19.310 1.00 63.31 86 HIS A C 1
ATOM 678 O O . HIS A 1 86 ? -2.583 -1.549 18.489 1.00 63.31 86 HIS A O 1
ATOM 684 N N . ALA A 1 87 ? -1.936 -3.647 18.969 1.00 71.44 87 ALA A N 1
ATOM 685 C CA . ALA A 1 87 ? -2.185 -4.194 17.641 1.00 71.44 87 ALA A CA 1
ATOM 686 C C . ALA A 1 87 ? -3.696 -4.387 17.432 1.00 71.44 87 ALA A C 1
ATOM 688 O O . ALA A 1 87 ? -4.246 -5.449 17.708 1.00 71.44 87 ALA A O 1
ATOM 689 N N . ASP A 1 88 ? -4.376 -3.336 16.976 1.00 85.12 88 ASP A N 1
ATOM 690 C CA . ASP A 1 88 ? -5.742 -3.450 16.469 1.00 85.12 88 ASP A CA 1
ATOM 691 C C . ASP A 1 88 ? -5.752 -3.927 15.007 1.00 85.12 88 ASP A C 1
ATOM 693 O O . ASP A 1 88 ? -4.732 -3.935 14.307 1.00 85.12 88 ASP A O 1
ATOM 697 N N . SER A 1 89 ? -6.929 -4.334 14.540 1.00 88.19 89 SER A N 1
ATOM 698 C CA . SER A 1 89 ? -7.145 -4.824 13.178 1.00 88.19 89 SER A CA 1
ATOM 699 C C . SER A 1 89 ? -6.690 -3.824 12.111 1.00 88.19 89 SER A C 1
ATOM 701 O O . SER A 1 89 ? -6.063 -4.216 11.133 1.00 88.19 89 SER A O 1
ATOM 703 N N . MET A 1 90 ? -6.908 -2.525 12.327 1.00 88.44 90 MET A N 1
ATOM 704 C CA . MET A 1 90 ? -6.452 -1.469 11.418 1.00 88.44 90 MET A CA 1
ATOM 705 C C . MET A 1 90 ? -4.925 -1.420 11.315 1.00 88.44 90 MET A C 1
ATOM 707 O O . MET A 1 90 ? -4.378 -1.337 10.220 1.00 88.44 90 MET A O 1
ATOM 711 N N . THR A 1 91 ? -4.228 -1.526 12.447 1.00 89.25 91 THR A N 1
ATOM 712 C CA . THR A 1 91 ? -2.761 -1.565 12.481 1.00 89.25 91 THR A CA 1
ATOM 713 C C . THR A 1 91 ? -2.230 -2.768 11.728 1.00 89.25 91 THR A C 1
ATOM 715 O O . THR A 1 91 ? -1.283 -2.621 10.964 1.00 89.25 91 THR A O 1
ATOM 718 N N . LYS A 1 92 ? -2.854 -3.938 11.891 1.00 90.81 92 LYS A N 1
ATOM 719 C CA . LYS A 1 92 ? -2.457 -5.141 11.155 1.00 90.81 92 LYS A CA 1
ATOM 720 C C . LYS A 1 92 ? -2.487 -4.905 9.641 1.00 90.81 92 LYS A C 1
ATOM 722 O O . LYS A 1 92 ? -1.494 -5.185 8.974 1.00 90.81 92 LYS A O 1
ATOM 727 N N . VAL A 1 93 ? -3.567 -4.315 9.128 1.00 92.94 93 VAL A N 1
ATOM 728 C CA . VAL A 1 93 ? -3.699 -4.015 7.695 1.00 92.94 93 VAL A CA 1
ATOM 729 C C . VAL A 1 93 ? -2.652 -2.997 7.235 1.00 92.94 93 VAL A C 1
ATOM 731 O O . VAL A 1 93 ? -2.012 -3.176 6.200 1.00 92.94 93 VAL A O 1
ATOM 734 N N . VAL A 1 94 ? -2.407 -1.946 8.019 1.00 93.06 94 VAL A N 1
ATOM 735 C CA . VAL A 1 94 ? -1.372 -0.948 7.700 1.00 93.06 94 VAL A CA 1
ATOM 736 C C . VAL A 1 94 ? 0.034 -1.564 7.702 1.00 93.06 94 VAL A C 1
ATOM 738 O O . VAL A 1 94 ? 0.851 -1.238 6.840 1.00 93.06 94 VAL A O 1
ATOM 741 N N . CYS A 1 95 ? 0.319 -2.495 8.615 1.00 91.31 95 CYS A N 1
ATOM 742 C CA . CYS A 1 95 ? 1.568 -3.256 8.618 1.00 91.31 95 CYS A CA 1
ATOM 743 C C . CYS A 1 95 ? 1.703 -4.136 7.369 1.00 91.31 95 CYS A C 1
ATOM 745 O O . CYS A 1 95 ? 2.778 -4.174 6.780 1.00 91.31 95 CYS A O 1
ATOM 747 N N . GLN A 1 96 ? 0.628 -4.793 6.919 1.00 94.19 96 GLN A N 1
ATOM 748 C CA . GLN A 1 96 ? 0.644 -5.559 5.666 1.00 94.19 96 GLN A CA 1
ATOM 749 C C . GLN A 1 96 ? 0.915 -4.667 4.451 1.00 94.19 96 GLN A C 1
ATOM 751 O O . GLN A 1 96 ? 1.684 -5.056 3.578 1.00 94.19 96 GLN A O 1
ATOM 756 N N . MET A 1 97 ? 0.347 -3.456 4.404 1.00 95.00 97 MET A N 1
ATOM 757 C CA . MET A 1 97 ? 0.663 -2.476 3.356 1.00 95.00 97 MET A CA 1
ATOM 758 C C . MET A 1 97 ? 2.154 -2.119 3.359 1.00 95.00 97 MET A C 1
ATOM 760 O O . MET A 1 97 ? 2.787 -2.109 2.305 1.00 95.00 97 MET A O 1
ATOM 764 N N . ALA A 1 98 ? 2.721 -1.835 4.536 1.00 93.25 98 ALA A N 1
ATOM 765 C CA . ALA A 1 98 ? 4.138 -1.505 4.674 1.00 93.25 98 ALA A CA 1
ATOM 766 C C . ALA A 1 98 ? 5.035 -2.667 4.227 1.00 93.25 98 ALA A C 1
ATOM 768 O O . ALA A 1 98 ? 5.993 -2.461 3.482 1.00 93.25 98 ALA A O 1
ATOM 769 N N . GLU A 1 99 ? 4.699 -3.881 4.660 1.00 93.00 99 GLU A N 1
ATOM 770 C CA . GLU A 1 99 ? 5.447 -5.095 4.360 1.00 93.00 99 GLU A CA 1
ATOM 771 C C . GLU A 1 99 ? 5.390 -5.442 2.872 1.00 93.00 99 GLU A C 1
ATOM 773 O O . GLU A 1 99 ? 6.423 -5.726 2.272 1.00 93.00 99 GLU A O 1
ATOM 778 N N . LEU A 1 100 ? 4.218 -5.311 2.247 1.00 95.12 100 LEU A N 1
ATOM 779 C CA . LEU A 1 100 ? 4.051 -5.506 0.811 1.00 95.12 100 LEU A CA 1
ATOM 780 C C . LEU A 1 100 ? 4.982 -4.591 0.006 1.00 95.12 100 LEU A C 1
ATOM 782 O O . L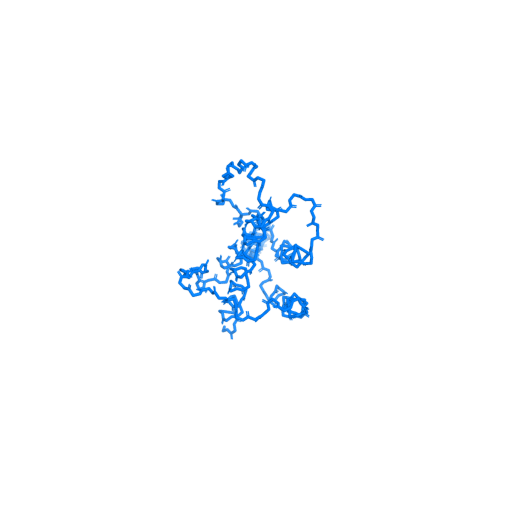EU A 1 100 ? 5.654 -5.043 -0.922 1.00 95.12 100 LEU A O 1
ATOM 786 N N . ILE A 1 101 ? 5.058 -3.311 0.381 1.00 91.94 101 ILE A N 1
ATOM 787 C CA . ILE A 1 101 ? 5.959 -2.351 -0.267 1.00 91.94 101 ILE A CA 1
ATOM 788 C C . ILE A 1 101 ? 7.417 -2.722 0.009 1.00 91.94 101 ILE A C 1
ATOM 790 O O . ILE A 1 101 ? 8.237 -2.714 -0.905 1.00 91.94 101 ILE A O 1
ATOM 794 N N . ARG A 1 102 ? 7.755 -3.068 1.254 1.00 90.25 102 ARG A N 1
ATOM 795 C CA . ARG A 1 102 ? 9.123 -3.412 1.662 1.00 90.25 102 ARG A CA 1
ATOM 796 C C . ARG A 1 102 ? 9.658 -4.640 0.924 1.00 90.25 102 ARG A C 1
ATOM 798 O O . ARG A 1 102 ? 10.807 -4.619 0.500 1.00 90.25 102 ARG A O 1
ATOM 805 N N . GLN A 1 103 ? 8.842 -5.679 0.763 1.00 91.12 103 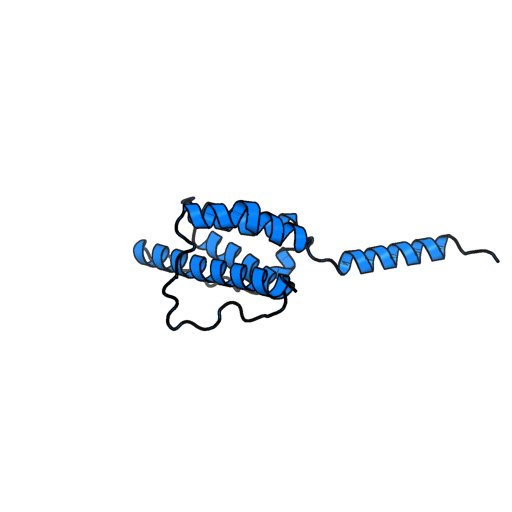GLN A N 1
ATOM 806 C CA . GLN A 1 103 ? 9.225 -6.927 0.095 1.00 91.12 103 GLN A CA 1
ATOM 807 C C . GLN A 1 103 ? 9.434 -6.754 -1.411 1.00 91.12 103 GLN A C 1
ATOM 809 O O . GLN A 1 103 ? 10.265 -7.439 -1.999 1.00 91.12 103 GLN A O 1
ATOM 814 N N . ASN A 1 104 ? 8.705 -5.826 -2.028 1.00 90.56 104 ASN A N 1
ATOM 815 C CA . ASN A 1 104 ? 8.706 -5.644 -3.478 1.00 90.56 104 ASN A CA 1
ATOM 816 C C . ASN A 1 104 ? 9.509 -4.419 -3.935 1.00 90.56 104 ASN A C 1
ATOM 818 O O . ASN A 1 104 ? 9.535 -4.119 -5.125 1.00 90.56 104 ASN A O 1
ATOM 822 N N . CYS A 1 105 ? 10.174 -3.704 -3.023 1.00 87.06 105 CYS A N 1
ATOM 823 C CA . CYS A 1 105 ? 11.015 -2.548 -3.327 1.00 87.06 105 CYS A CA 1
ATOM 824 C C . CYS A 1 105 ? 12.443 -2.746 -2.812 1.00 87.06 105 CYS A C 1
ATOM 826 O O . CYS A 1 105 ? 12.658 -3.098 -1.658 1.00 87.06 105 CYS A O 1
ATOM 828 N N . ARG A 1 106 ? 13.447 -2.412 -3.630 1.00 76.38 106 ARG A N 1
ATOM 829 C CA . ARG A 1 106 ? 14.867 -2.636 -3.298 1.00 76.38 106 ARG A CA 1
ATOM 830 C C . ARG A 1 106 ? 15.424 -1.663 -2.247 1.00 76.38 106 ARG A C 1
ATOM 832 O O . ARG A 1 106 ? 16.384 -1.982 -1.555 1.00 76.38 106 ARG A O 1
ATOM 839 N N . LYS A 1 107 ? 14.854 -0.454 -2.142 1.00 70.56 107 LYS A N 1
ATOM 840 C CA . LYS A 1 107 ? 15.242 0.592 -1.168 1.00 70.56 107 LYS A CA 1
ATOM 841 C C . LYS A 1 107 ? 14.020 1.360 -0.649 1.00 70.56 107 LYS A C 1
ATOM 843 O O . LYS A 1 107 ? 13.871 2.548 -0.957 1.00 70.56 107 LYS A O 1
ATOM 848 N N . PRO A 1 108 ? 13.151 0.734 0.156 1.00 61.66 108 PRO A N 1
ATOM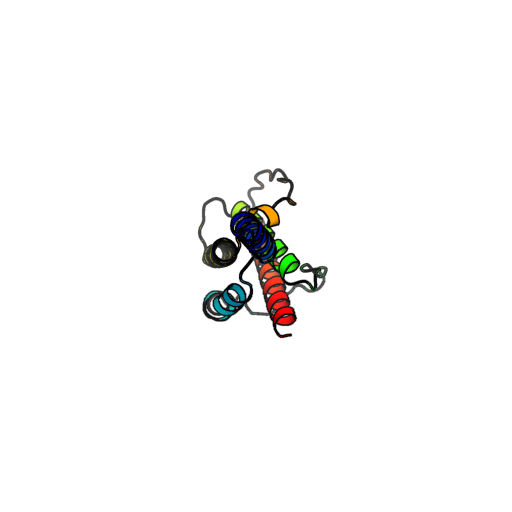 849 C CA . PRO A 1 108 ? 11.962 1.399 0.680 1.00 61.66 108 PRO A CA 1
ATOM 850 C C . PRO A 1 108 ? 12.331 2.562 1.619 1.00 61.66 108 PRO A C 1
ATOM 852 O O . PRO A 1 108 ? 11.623 3.553 1.707 1.00 61.66 108 PRO A O 1
ATOM 855 N N . GLU A 1 109 ? 13.508 2.539 2.243 1.00 59.06 109 GLU A N 1
ATOM 856 C CA . GLU A 1 109 ? 13.999 3.632 3.095 1.00 59.06 109 GLU A CA 1
ATOM 857 C C . GLU A 1 109 ? 14.333 4.916 2.318 1.00 59.06 109 GLU A C 1
ATOM 859 O O . GLU A 1 109 ? 14.216 6.021 2.848 1.00 59.06 109 GLU A O 1
ATOM 864 N N . SER A 1 110 ? 14.669 4.803 1.026 1.00 52.47 110 SER A N 1
ATOM 865 C CA . SER A 1 110 ? 14.813 5.969 0.138 1.00 52.47 110 SER A CA 1
ATOM 866 C C . SER A 1 110 ? 13.473 6.656 -0.163 1.00 52.47 110 SER A C 1
ATOM 868 O O . SER A 1 110 ? 13.447 7.788 -0.645 1.00 52.47 110 SER A O 1
ATOM 870 N N . LEU A 1 111 ? 12.356 5.994 0.162 1.00 52.06 111 LEU A N 1
ATOM 871 C CA . LEU A 1 111 ? 11.003 6.531 0.075 1.00 52.06 111 LEU A CA 1
ATOM 872 C C . LEU A 1 111 ? 10.621 7.337 1.336 1.00 52.06 111 LEU A C 1
ATOM 874 O O . LEU A 1 111 ? 9.771 8.218 1.263 1.00 52.06 111 LEU A O 1
ATOM 878 N N . GLY A 1 112 ? 11.267 7.088 2.480 1.00 45.56 112 GLY A N 1
ATOM 879 C CA . GLY A 1 112 ? 10.848 7.608 3.789 1.00 45.56 112 GLY A CA 1
ATOM 880 C C . GLY A 1 112 ? 11.576 8.855 4.312 1.00 45.56 112 GLY A C 1
ATOM 881 O O . GLY A 1 112 ? 11.213 9.353 5.374 1.00 45.56 112 GLY A O 1
ATOM 882 N N . LYS A 1 113 ? 12.586 9.398 3.613 1.00 44.28 113 LYS A N 1
ATOM 883 C CA . LYS A 1 113 ? 13.493 10.441 4.159 1.00 44.28 113 LYS A CA 1
ATOM 884 C C . LYS A 1 113 ? 12.871 11.830 4.435 1.00 44.28 113 LYS A C 1
ATOM 886 O O . LYS A 1 113 ? 13.598 12.753 4.788 1.00 44.28 113 LYS A O 1
ATOM 891 N N . GLY A 1 114 ? 11.558 12.012 4.285 1.00 43.50 114 GLY A N 1
ATOM 892 C CA . GLY A 1 114 ? 10.908 13.330 4.326 1.00 43.50 114 GLY A CA 1
ATOM 893 C C . GLY A 1 114 ? 10.269 13.758 5.651 1.00 43.50 114 GLY A C 1
ATOM 894 O O . GLY A 1 114 ? 10.028 14.950 5.835 1.00 43.50 114 GLY A O 1
ATOM 895 N N . HIS A 1 115 ? 9.979 12.851 6.588 1.00 45.16 115 HIS A N 1
ATOM 896 C CA . HIS A 1 115 ? 9.248 13.238 7.798 1.00 45.16 115 HIS A CA 1
ATOM 897 C C . HIS A 1 115 ? 10.184 13.484 8.981 1.00 45.16 115 HIS A C 1
ATOM 899 O O . HIS A 1 115 ? 10.618 12.561 9.668 1.00 45.16 115 HIS A O 1
ATOM 905 N N . LYS A 1 116 ? 10.471 14.771 9.237 1.00 42.28 116 LYS A N 1
ATOM 906 C CA . LYS A 1 116 ? 10.994 15.239 10.528 1.00 42.28 116 LYS A CA 1
ATOM 907 C C . LYS A 1 116 ? 10.128 14.635 11.637 1.00 42.28 116 LYS A C 1
ATOM 909 O O . LYS A 1 116 ? 8.913 14.823 11.621 1.00 42.28 116 LYS A O 1
ATOM 914 N N . LYS A 1 117 ? 10.757 13.937 12.589 1.00 41.78 117 LYS A N 1
ATOM 915 C CA . LYS A 1 117 ? 10.125 13.492 13.837 1.00 41.78 117 LYS A CA 1
ATOM 916 C C . LYS A 1 117 ? 9.591 14.727 14.562 1.00 41.78 117 LYS A C 1
ATOM 918 O O . LYS A 1 117 ? 10.333 15.413 15.260 1.00 41.78 117 LYS A O 1
ATOM 923 N N . THR A 1 118 ? 8.322 15.059 14.364 1.00 40.91 118 THR A N 1
ATOM 924 C CA . THR A 1 118 ? 7.636 16.026 15.212 1.00 40.91 118 THR A CA 1
ATOM 925 C C . THR A 1 118 ? 7.491 15.380 16.579 1.00 40.91 118 THR A C 1
ATOM 927 O O . THR A 1 118 ? 6.837 14.352 16.723 1.00 40.91 118 THR A O 1
ATOM 930 N N . SER A 1 119 ? 8.174 15.958 17.569 1.00 39.84 119 SER A N 1
ATOM 931 C CA . SER A 1 119 ? 8.099 15.553 18.971 1.00 39.84 119 SER A CA 1
ATOM 932 C C . SER A 1 119 ? 6.638 15.553 19.421 1.00 39.84 119 SER A C 1
ATOM 934 O O . SER A 1 119 ? 6.024 16.603 19.629 1.00 39.84 119 SER A O 1
ATOM 936 N N . SER A 1 120 ? 6.045 14.365 19.501 1.00 44.47 120 SER A N 1
ATOM 937 C CA . SER A 1 120 ? 4.692 14.173 19.992 1.00 44.47 120 SER A CA 1
ATOM 938 C C . SER A 1 120 ? 4.743 14.110 21.511 1.00 44.47 120 SER A C 1
ATOM 940 O O . SER A 1 120 ? 5.023 13.064 22.090 1.00 44.47 120 SER A O 1
ATOM 942 N N . LYS A 1 121 ? 4.463 15.242 22.169 1.00 45.62 121 LYS A N 1
ATOM 943 C CA . LYS A 1 121 ? 4.161 15.243 23.606 1.00 45.62 121 LYS A CA 1
AT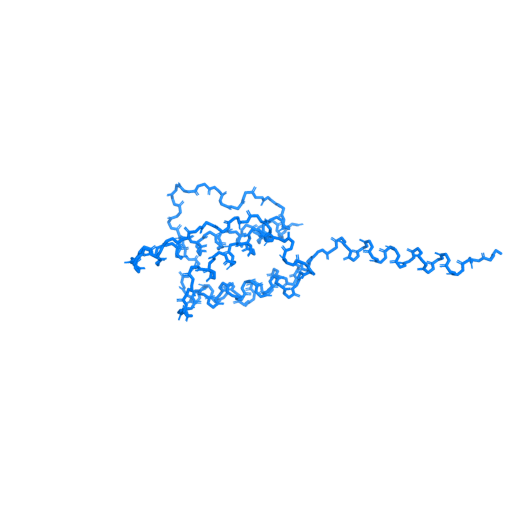OM 944 C C . LYS A 1 121 ? 2.990 14.278 23.875 1.00 45.62 121 LYS A C 1
ATOM 946 O O . LYS A 1 121 ? 2.028 14.283 23.095 1.00 45.62 121 LYS A O 1
ATOM 951 N N . PRO A 1 122 ? 3.026 13.486 24.960 1.00 44.03 122 PRO A N 1
ATOM 952 C CA . PRO A 1 122 ? 1.992 12.504 25.260 1.00 44.03 122 PRO A CA 1
ATOM 953 C C . PRO A 1 122 ? 0.728 13.225 25.741 1.00 44.03 122 PRO A C 1
ATOM 955 O O . PRO A 1 122 ? 0.535 13.478 26.926 1.00 44.03 122 PRO A O 1
ATOM 958 N N . VAL A 1 123 ? -0.151 13.607 24.812 1.00 52.00 123 VAL A N 1
ATOM 959 C CA . VAL A 1 123 ? -1.483 14.107 25.167 1.00 52.00 123 VAL A CA 1
ATOM 960 C C . VAL A 1 123 ? -2.394 12.902 25.352 1.00 52.00 123 VAL A C 1
ATOM 962 O O . VAL A 1 123 ? -2.822 12.257 24.393 1.00 52.00 123 VAL A O 1
ATOM 965 N N . ASN A 1 124 ? -2.676 12.617 26.618 1.00 52.03 124 ASN A N 1
ATOM 966 C CA . ASN A 1 124 ? -3.471 11.507 27.129 1.00 52.03 124 ASN A CA 1
ATOM 967 C C . ASN A 1 124 ? -4.969 11.633 26.754 1.00 52.03 124 ASN A C 1
ATOM 969 O O . ASN A 1 124 ? -5.837 11.828 27.598 1.00 52.03 124 ASN A O 1
ATOM 973 N N . ARG A 1 125 ? -5.298 11.587 25.454 1.00 58.75 125 ARG A N 1
ATOM 974 C CA . ARG A 1 125 ? -6.679 11.592 24.936 1.00 58.75 125 ARG A CA 1
ATOM 975 C C . ARG A 1 125 ? -6.872 10.443 23.945 1.00 58.75 125 ARG A C 1
ATOM 977 O O . ARG A 1 125 ? -6.811 10.646 22.731 1.00 58.75 125 ARG A O 1
ATOM 984 N N . ARG A 1 126 ? -7.167 9.237 24.455 1.00 63.88 126 ARG A N 1
ATOM 985 C CA . ARG A 1 126 ? -7.499 8.029 23.655 1.00 63.88 126 ARG A CA 1
ATOM 986 C C . ARG A 1 126 ? -8.482 8.318 22.505 1.00 63.88 126 ARG A C 1
ATOM 988 O O . ARG A 1 126 ? -8.246 7.890 21.379 1.00 63.88 126 ARG A O 1
ATOM 995 N N . LYS A 1 127 ? -9.523 9.127 22.748 1.00 64.44 127 LYS A N 1
ATOM 996 C CA . LYS A 1 127 ? -10.528 9.516 21.734 1.00 64.44 127 LYS A CA 1
ATOM 997 C C . LYS A 1 127 ? -9.941 10.354 20.584 1.00 64.44 127 LYS A C 1
ATOM 999 O O . LYS A 1 127 ? -10.310 10.169 19.428 1.00 64.44 127 LYS A O 1
ATOM 1004 N N . GLY A 1 128 ? -8.983 11.239 20.877 1.00 77.19 128 GLY A N 1
ATOM 1005 C CA . GLY A 1 128 ? -8.276 12.029 19.862 1.00 77.19 128 GLY A CA 1
ATOM 1006 C C . GLY A 1 128 ? -7.307 11.185 19.031 1.00 77.19 128 GLY A C 1
ATOM 1007 O O . GLY A 1 128 ? -7.181 11.398 17.827 1.00 77.19 128 GLY A O 1
ATOM 1008 N N . ARG A 1 129 ? -6.675 10.186 19.657 1.00 78.56 129 ARG A N 1
ATOM 1009 C CA . ARG A 1 129 ? -5.790 9.224 18.986 1.00 78.56 129 ARG A CA 1
ATOM 1010 C C . ARG A 1 129 ? -6.555 8.348 17.995 1.00 78.56 129 ARG A C 1
ATOM 1012 O O . ARG A 1 129 ? -6.146 8.271 16.841 1.00 78.56 129 ARG A O 1
ATOM 1019 N N . GLN A 1 130 ? -7.697 7.784 18.396 1.00 81.50 130 GLN A N 1
ATOM 1020 C CA . GLN A 1 130 ? -8.525 6.968 17.498 1.00 81.50 130 GLN A CA 1
ATOM 1021 C C . GLN A 1 130 ? -9.030 7.767 16.289 1.00 81.50 130 GLN A C 1
ATOM 1023 O O . GLN A 1 130 ? -8.959 7.288 15.160 1.00 81.50 130 GLN A O 1
ATOM 1028 N N . ARG A 1 131 ? -9.460 9.022 16.496 1.00 83.00 131 ARG A N 1
ATOM 1029 C CA . ARG A 1 131 ? -9.861 9.916 15.396 1.00 83.00 131 ARG A CA 1
ATOM 1030 C C . ARG A 1 131 ? -8.710 10.179 14.418 1.00 83.00 131 ARG A C 1
ATOM 1032 O O . ARG A 1 131 ? -8.925 10.170 13.211 1.00 83.00 131 ARG A O 1
ATOM 1039 N N . ARG A 1 132 ? -7.486 10.384 14.924 1.00 83.75 132 ARG A N 1
ATOM 1040 C CA . ARG A 1 132 ? -6.285 10.547 14.085 1.00 83.75 132 ARG A CA 1
ATOM 1041 C C . ARG A 1 132 ? -5.959 9.277 13.295 1.00 83.75 132 ARG A C 1
ATOM 1043 O O . ARG A 1 132 ? -5.658 9.394 12.112 1.00 83.75 132 ARG A O 1
ATOM 1050 N N . LYS A 1 133 ? -6.069 8.091 13.909 1.00 86.19 133 LYS A N 1
ATOM 1051 C CA . LYS A 1 133 ? -5.879 6.802 13.217 1.00 86.19 133 LYS A CA 1
ATOM 1052 C C . LYS A 1 133 ? -6.898 6.607 12.096 1.00 86.19 133 LYS A C 1
ATOM 1054 O O . LYS A 1 133 ? -6.489 6.360 10.971 1.00 86.19 133 LYS A O 1
ATOM 1059 N N . MET A 1 134 ? -8.190 6.812 12.369 1.00 86.50 134 MET A N 1
ATOM 1060 C CA . MET A 1 134 ? -9.247 6.720 11.347 1.00 86.50 134 MET A CA 1
ATOM 1061 C C . MET A 1 134 ? -9.002 7.681 10.182 1.00 86.50 134 MET A C 1
ATOM 1063 O O . MET A 1 134 ? -9.100 7.288 9.025 1.00 86.50 134 MET A O 1
ATOM 1067 N N . LYS A 1 135 ? -8.610 8.924 10.478 1.00 86.31 135 LYS A N 1
ATOM 1068 C CA . LYS A 1 135 ? -8.274 9.909 9.448 1.00 86.31 135 LYS A CA 1
ATOM 1069 C C . LYS A 1 135 ? -7.075 9.476 8.597 1.00 86.31 135 LYS A C 1
ATOM 1071 O O . LYS A 1 135 ? -7.128 9.559 7.376 1.00 86.31 135 LYS A O 1
ATOM 1076 N N . MET A 1 136 ? -6.006 8.984 9.226 1.00 87.69 136 MET A N 1
ATOM 1077 C CA . MET A 1 136 ? -4.828 8.484 8.509 1.00 87.69 136 MET A CA 1
ATOM 1078 C C . MET A 1 136 ? -5.129 7.231 7.687 1.00 87.69 136 MET A C 1
ATOM 1080 O O . MET A 1 136 ? -4.612 7.092 6.583 1.00 87.69 136 MET A O 1
ATOM 1084 N N . MET A 1 137 ? -6.012 6.367 8.182 1.00 89.94 137 MET A N 1
ATOM 1085 C CA . MET A 1 137 ? -6.502 5.208 7.446 1.00 89.94 137 MET A CA 1
ATOM 1086 C C . MET A 1 137 ? -7.292 5.619 6.200 1.00 89.94 137 MET A C 1
ATOM 1088 O O . MET A 1 137 ? -7.016 5.108 5.120 1.00 89.94 137 MET A O 1
ATOM 1092 N N . GLY A 1 138 ? -8.197 6.596 6.318 1.00 88.25 138 GLY A N 1
ATOM 1093 C CA . GLY A 1 138 ? -8.907 7.157 5.164 1.00 88.25 138 GLY A CA 1
ATOM 1094 C C . GLY A 1 138 ? -7.950 7.730 4.112 1.00 88.25 138 GLY A C 1
ATOM 1095 O O . GLY A 1 138 ? -8.079 7.432 2.929 1.00 88.25 138 GLY A O 1
ATOM 1096 N N . MET A 1 139 ? -6.914 8.465 4.539 1.00 88.12 139 MET A N 1
ATOM 1097 C CA . MET A 1 139 ? -5.874 8.968 3.626 1.00 88.12 139 MET A CA 1
ATOM 1098 C C . MET A 1 139 ? -5.099 7.838 2.933 1.00 88.12 139 MET A C 1
ATOM 1100 O O . MET A 1 139 ? -4.874 7.904 1.725 1.00 88.12 139 MET A O 1
ATOM 1104 N N . LEU A 1 140 ? -4.708 6.790 3.669 1.00 91.44 140 LEU A N 1
ATOM 1105 C CA . LEU A 1 140 ? -4.045 5.606 3.109 1.00 91.44 140 LEU A CA 1
ATOM 1106 C C . LEU A 1 140 ? -4.913 4.931 2.046 1.00 91.44 140 LEU A C 1
ATOM 1108 O O . LEU A 1 140 ? -4.419 4.633 0.960 1.00 91.44 140 LEU A O 1
ATOM 1112 N N . ILE A 1 141 ? -6.196 4.727 2.336 1.00 90.62 141 ILE A N 1
ATOM 1113 C CA . ILE A 1 141 ? -7.141 4.069 1.429 1.00 90.62 141 ILE A CA 1
ATOM 1114 C C . ILE A 1 141 ? -7.329 4.892 0.156 1.00 90.62 141 ILE A C 1
ATOM 1116 O O . ILE A 1 141 ? -7.205 4.335 -0.933 1.00 90.62 141 ILE A O 1
ATOM 1120 N N . ASN A 1 142 ? -7.494 6.210 0.268 1.00 87.94 142 ASN A N 1
ATOM 1121 C CA . ASN A 1 142 ? -7.572 7.092 -0.899 1.00 87.94 142 ASN A CA 1
ATOM 1122 C C . ASN A 1 142 ? -6.299 7.034 -1.755 1.00 87.94 142 ASN A C 1
ATOM 1124 O O . ASN A 1 142 ? -6.372 6.989 -2.981 1.00 87.94 142 ASN A O 1
ATOM 1128 N N . CYS A 1 143 ? -5.118 7.003 -1.128 1.00 90.88 143 CYS A N 1
ATOM 1129 C CA . CYS A 1 143 ? -3.857 6.888 -1.862 1.00 90.88 143 CYS A CA 1
ATOM 1130 C C . CYS A 1 143 ? -3.744 5.552 -2.602 1.00 90.88 143 CYS A C 1
ATOM 1132 O O . CYS A 1 143 ? -3.272 5.519 -3.736 1.00 90.88 143 CYS A O 1
ATOM 1134 N N . TRP A 1 144 ? -4.182 4.454 -1.982 1.00 92.38 144 TRP A N 1
ATOM 1135 C CA . TRP A 1 144 ? -4.232 3.150 -2.639 1.00 92.38 144 TRP A CA 1
ATOM 1136 C C . TRP A 1 144 ? -5.239 3.125 -3.788 1.00 92.38 144 TRP A C 1
ATOM 1138 O O . TRP A 1 144 ? -4.911 2.626 -4.859 1.00 92.38 144 TRP A O 1
ATOM 1148 N N . GLN A 1 145 ? -6.426 3.707 -3.616 1.00 89.44 145 GLN A N 1
ATOM 1149 C CA . GLN A 1 145 ? -7.404 3.847 -4.699 1.00 89.44 145 GLN A CA 1
ATOM 1150 C C . GLN A 1 145 ? -6.822 4.645 -5.868 1.00 89.44 145 GLN A C 1
ATOM 1152 O O . GLN A 1 145 ? -6.893 4.194 -7.009 1.00 89.44 145 GLN A O 1
ATOM 1157 N N . LYS A 1 146 ? -6.155 5.771 -5.590 1.00 89.06 146 LYS A N 1
ATOM 1158 C CA . LYS A 1 146 ? -5.465 6.552 -6.621 1.00 89.06 146 LYS A CA 1
ATOM 1159 C C . LYS A 1 146 ? -4.371 5.740 -7.312 1.00 89.06 146 LYS A C 1
ATOM 1161 O O . LYS A 1 146 ? -4.300 5.755 -8.536 1.00 89.06 146 LYS A O 1
ATOM 1166 N N . LEU A 1 147 ? -3.566 4.986 -6.554 1.00 90.56 147 LEU A N 1
ATOM 1167 C CA . LEU A 1 147 ? -2.552 4.080 -7.104 1.00 90.56 147 LEU A CA 1
ATOM 1168 C C . LEU A 1 147 ? -3.168 3.071 -8.080 1.00 90.56 147 LEU A C 1
ATOM 1170 O O . LEU A 1 147 ? -2.611 2.845 -9.152 1.00 90.56 147 LEU A O 1
ATOM 1174 N N . LEU A 1 148 ? -4.312 2.478 -7.724 1.00 89.25 148 LEU A N 1
ATOM 1175 C CA . LEU A 1 148 ? -5.034 1.550 -8.592 1.00 89.25 148 LEU A CA 1
ATOM 1176 C C . LEU A 1 148 ? -5.539 2.228 -9.870 1.00 89.25 148 LEU A C 1
ATOM 1178 O O . LEU A 1 148 ? -5.433 1.628 -10.935 1.00 89.25 148 LEU A O 1
ATOM 1182 N N . SER A 1 149 ? -6.041 3.462 -9.781 1.00 87.88 149 SER A N 1
ATOM 1183 C CA . SER A 1 149 ? -6.534 4.210 -10.943 1.00 87.88 149 SER A CA 1
ATOM 1184 C C . SER A 1 149 ? -5.419 4.564 -11.927 1.00 87.88 149 SER A C 1
ATOM 1186 O O . SER A 1 149 ? -5.584 4.381 -13.128 1.00 87.88 149 SER A O 1
ATOM 1188 N N . VAL A 1 150 ? -4.263 5.024 -11.436 1.00 88.00 150 VAL A N 1
ATOM 1189 C CA . VAL A 1 150 ? -3.137 5.412 -12.309 1.00 88.00 150 VAL A CA 1
ATOM 1190 C C . VAL A 1 150 ? -2.334 4.224 -12.842 1.00 88.00 150 VAL A C 1
ATOM 1192 O O . VAL A 1 150 ? -1.463 4.408 -13.682 1.00 88.00 150 VAL A O 1
ATOM 1195 N N . SER A 1 151 ? -2.577 3.017 -12.326 1.00 82.75 151 SER A N 1
ATOM 1196 C CA . SER A 1 151 ? -1.917 1.782 -12.772 1.00 82.75 151 SER A CA 1
ATOM 1197 C C . SER A 1 151 ? -2.796 0.898 -13.654 1.00 82.75 151 SER A C 1
ATOM 1199 O O . SER A 1 151 ? -2.378 -0.191 -14.041 1.00 82.75 151 SER A O 1
ATOM 1201 N N . ALA A 1 152 ? -4.016 1.346 -13.957 1.00 70.69 152 ALA A N 1
ATOM 1202 C CA . ALA A 1 152 ? -4.917 0.686 -14.896 1.00 70.69 152 ALA A CA 1
ATOM 1203 C C . ALA A 1 152 ? -4.626 1.038 -16.372 1.00 70.69 152 ALA A C 1
ATOM 1205 O O . ALA A 1 152 ? -5.294 0.500 -17.253 1.00 70.69 152 ALA A O 1
ATOM 1206 N N . TYR A 1 153 ? -3.649 1.917 -16.620 1.00 49.00 153 TYR A N 1
ATOM 1207 C CA . TYR A 1 153 ? -3.196 2.413 -17.923 1.00 49.00 153 TYR A CA 1
ATOM 1208 C C . TYR A 1 153 ? -1.711 2.099 -18.118 1.00 49.00 153 TYR A C 1
ATOM 1210 O O . TYR A 1 153 ? -1.310 1.883 -19.281 1.00 49.00 153 TYR A O 1
#